Protein AF-A0AAJ1MI68-F1 (afdb_monomer_lite)

Secondary structure (DSSP, 8-state):
--PPPEEEEEEESSSHHHHHHHHHHHHHHHHHHGGG-EEEEEEE---TTS-THHHHHHHHHT-SEEEE--SS--HHHHHHHHHHHHHHS--

Foldseek 3Di:
DDQQAEEEEEEECPDVVVLVVVVVVQVVVCVVCPSNYHYDYDYDDPPPDDPSLPPVLVSVLRHPHYHYDCVPDPPVNVVSVVVSCVVRPPD

Radius of gyration: 13.63 Å; chains: 1; bounding box: 33×25×37 Å

Structure (mmCIF, N/CA/C/O backbone):
data_AF-A0AAJ1MI68-F1
#
_entry.id   AF-A0AAJ1MI68-F1
#
loop_
_atom_site.group_PDB
_atom_site.id
_atom_site.type_symbol
_atom_site.label_atom_id
_atom_site.label_alt_id
_atom_site.label_comp_id
_atom_site.label_asym_id
_atom_site.label_entity_id
_atom_site.label_seq_id
_atom_site.pdbx_PDB_ins_code
_atom_site.Cartn_x
_atom_site.Cartn_y
_atom_site.Cartn_z
_atom_site.occupancy
_atom_site.B_iso_or_equiv
_atom_site.auth_seq_id
_atom_site.auth_comp_id
_atom_site.auth_asym_id
_atom_site.auth_atom_id
_atom_site.pdbx_PDB_model_num
ATOM 1 N N . MET A 1 1 ? -11.398 -10.105 21.298 1.00 41.72 1 MET A N 1
ATOM 2 C CA . MET A 1 1 ? -10.663 -8.859 20.994 1.00 41.72 1 MET A CA 1
ATOM 3 C C . MET A 1 1 ? -10.960 -8.547 19.542 1.00 41.72 1 MET A C 1
ATOM 5 O O . MET A 1 1 ? -10.754 -9.431 18.730 1.00 41.72 1 MET A O 1
ATOM 9 N N . THR A 1 2 ? -11.539 -7.393 19.219 1.00 55.47 2 THR A N 1
ATOM 10 C CA . THR A 1 2 ? -11.735 -7.003 17.814 1.00 55.47 2 THR A CA 1
ATOM 11 C C . THR A 1 2 ? -10.376 -6.604 17.252 1.00 55.47 2 THR A C 1
ATOM 13 O O . THR A 1 2 ? -9.761 -5.669 17.774 1.00 55.47 2 THR A O 1
ATOM 16 N N . GLU A 1 3 ? -9.876 -7.345 16.267 1.00 75.06 3 GLU A N 1
ATOM 17 C CA . GLU A 1 3 ? -8.654 -6.976 15.553 1.00 75.06 3 GLU A CA 1
ATOM 18 C C . GLU A 1 3 ? -8.843 -5.608 14.886 1.00 75.06 3 GLU A C 1
ATOM 20 O O . GLU A 1 3 ? -9.955 -5.222 14.524 1.00 75.06 3 GLU A O 1
ATOM 25 N N . THR A 1 4 ? -7.772 -4.816 14.825 1.00 84.56 4 THR A N 1
ATOM 26 C CA . THR A 1 4 ? -7.825 -3.510 14.159 1.00 84.56 4 THR A CA 1
ATOM 27 C C . THR A 1 4 ? -7.778 -3.755 12.651 1.00 84.56 4 THR A C 1
ATOM 29 O O . THR A 1 4 ? -6.828 -4.410 12.219 1.00 84.56 4 THR A O 1
ATOM 32 N N . PRO A 1 5 ? -8.735 -3.231 11.862 1.00 88.38 5 PRO A N 1
ATOM 33 C CA . PRO A 1 5 ? -8.728 -3.350 10.406 1.00 88.38 5 PRO A CA 1
ATOM 34 C C . PRO A 1 5 ? -7.373 -2.980 9.804 1.00 88.38 5 PRO A C 1
ATOM 36 O O . PRO A 1 5 ? -6.789 -1.963 10.194 1.00 88.38 5 PRO A O 1
ATOM 39 N N . GLN A 1 6 ? -6.876 -3.774 8.855 1.00 89.12 6 GLN A N 1
ATOM 40 C CA . GLN A 1 6 ? -5.599 -3.518 8.183 1.00 89.12 6 GLN A CA 1
ATOM 41 C C . GLN A 1 6 ? -5.805 -2.974 6.768 1.00 89.12 6 GLN A C 1
ATOM 43 O O . GLN A 1 6 ? -6.673 -3.434 6.021 1.00 89.12 6 GLN A O 1
ATOM 48 N N . ALA A 1 7 ? -4.990 -1.985 6.408 1.00 89.12 7 ALA A N 1
ATOM 49 C CA . ALA A 1 7 ? -4.879 -1.438 5.067 1.00 89.12 7 ALA A CA 1
ATOM 50 C C . ALA A 1 7 ? -3.465 -1.664 4.535 1.00 89.12 7 ALA A C 1
ATOM 52 O O . ALA A 1 7 ? -2.509 -1.081 5.044 1.00 89.12 7 ALA A O 1
ATOM 53 N N . PHE A 1 8 ? -3.341 -2.464 3.485 1.00 87.62 8 PHE A N 1
ATOM 54 C CA . PHE A 1 8 ? -2.071 -2.720 2.822 1.00 87.62 8 PHE A CA 1
ATOM 55 C C . PHE A 1 8 ? -1.709 -1.563 1.892 1.00 87.62 8 PHE A C 1
ATOM 57 O O . PHE A 1 8 ? -2.499 -1.217 1.012 1.00 87.62 8 PHE A O 1
ATOM 64 N N . VAL A 1 9 ? -0.535 -0.959 2.073 1.00 89.19 9 VAL A N 1
ATOM 65 C CA . VAL A 1 9 ? -0.061 0.186 1.284 1.00 89.19 9 VAL A CA 1
ATOM 66 C C . VAL A 1 9 ? 1.140 -0.235 0.443 1.00 89.19 9 VAL A C 1
ATOM 68 O O . VAL A 1 9 ? 2.273 -0.185 0.911 1.00 89.19 9 VAL A O 1
ATOM 71 N N . ALA A 1 10 ? 0.897 -0.637 -0.803 1.00 86.12 10 ALA A N 1
ATOM 72 C CA . ALA A 1 10 ? 1.929 -1.083 -1.735 1.00 86.12 10 ALA A CA 1
ATOM 73 C C . ALA A 1 10 ? 2.515 0.085 -2.542 1.00 86.12 10 ALA A C 1
ATOM 75 O O . ALA A 1 10 ? 1.766 0.891 -3.100 1.00 86.12 10 ALA A O 1
ATOM 76 N N . TYR A 1 11 ? 3.841 0.162 -2.652 1.00 84.81 11 TYR A N 1
ATOM 77 C CA . TYR A 1 11 ? 4.524 1.183 -3.457 1.00 84.81 11 TYR A CA 1
ATOM 78 C C . TYR A 1 11 ? 5.895 0.717 -3.958 1.00 84.81 11 TYR A C 1
ATOM 80 O O . TYR A 1 11 ? 6.478 -0.211 -3.413 1.00 84.81 11 TYR A O 1
ATOM 88 N N . SER A 1 12 ? 6.414 1.352 -5.011 1.00 82.44 12 SER A N 1
ATOM 89 C CA . SER A 1 12 ? 7.697 0.995 -5.640 1.00 82.44 12 SER A CA 1
ATOM 90 C C . SER A 1 12 ? 8.908 1.602 -4.924 1.00 82.44 12 SER A C 1
ATOM 92 O O . SER A 1 12 ? 8.877 2.782 -4.578 1.00 82.44 12 SER A O 1
ATOM 94 N N . SER A 1 13 ? 10.004 0.842 -4.799 1.00 82.19 13 SER A N 1
ATOM 95 C CA . SER A 1 13 ? 11.304 1.351 -4.324 1.00 82.19 13 SER A CA 1
ATOM 96 C C . SER A 1 13 ? 12.160 2.025 -5.401 1.00 82.19 13 SER A C 1
ATOM 98 O O . SER A 1 13 ? 13.248 2.525 -5.113 1.00 82.19 13 SER A O 1
ATOM 100 N N . ARG A 1 14 ? 11.696 2.060 -6.662 1.00 82.25 14 ARG A N 1
ATOM 101 C CA . ARG A 1 14 ? 12.472 2.618 -7.790 1.00 82.25 14 ARG A CA 1
ATOM 102 C C . ARG A 1 14 ? 12.828 4.094 -7.616 1.00 82.25 14 ARG A C 1
ATOM 104 O O . ARG A 1 14 ? 13.856 4.531 -8.125 1.00 82.25 14 ARG A O 1
ATOM 111 N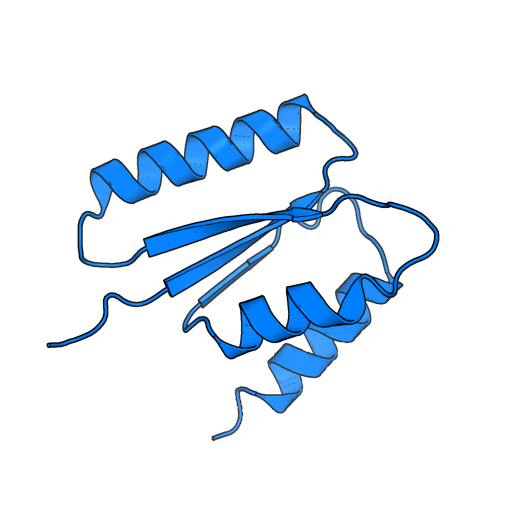 N . ASP A 1 15 ? 11.983 4.846 -6.919 1.00 85.75 15 ASP A N 1
ATOM 112 C CA . ASP A 1 15 ? 12.235 6.233 -6.545 1.00 85.75 15 ASP A CA 1
ATOM 113 C C . ASP A 1 15 ? 12.267 6.335 -5.023 1.00 85.75 15 ASP A C 1
ATOM 115 O O . ASP A 1 15 ? 11.233 6.302 -4.354 1.00 85.75 15 ASP A O 1
ATOM 119 N N . SER A 1 16 ? 13.474 6.466 -4.479 1.00 86.56 16 SER A N 1
ATOM 120 C CA . SER A 1 16 ? 13.695 6.504 -3.035 1.00 86.56 16 SER A CA 1
ATOM 121 C C . SER A 1 16 ? 13.005 7.686 -2.356 1.00 86.56 16 SER A C 1
ATOM 123 O O . SER A 1 16 ? 12.571 7.554 -1.213 1.00 86.56 16 SER A O 1
ATOM 125 N N . LYS A 1 17 ? 12.834 8.823 -3.049 1.00 90.00 17 LYS A N 1
ATOM 126 C CA . LYS A 1 17 ? 12.120 9.980 -2.490 1.00 90.00 17 LYS A CA 1
ATOM 127 C C . LYS A 1 17 ? 10.625 9.712 -2.407 1.00 90.00 17 LYS A C 1
ATOM 129 O O . LYS A 1 17 ? 9.994 10.088 -1.421 1.00 90.00 17 LYS A O 1
ATOM 134 N N . LEU A 1 18 ? 10.056 9.076 -3.431 1.00 87.38 18 LEU A N 1
ATOM 135 C CA . LEU A 1 18 ? 8.647 8.684 -3.420 1.00 87.38 18 LEU A CA 1
ATOM 136 C C . LEU A 1 18 ? 8.379 7.625 -2.341 1.00 87.38 18 LEU A C 1
ATOM 138 O O . LEU A 1 18 ? 7.428 7.769 -1.573 1.00 87.38 18 LEU A O 1
ATOM 142 N N . ALA A 1 19 ? 9.246 6.617 -2.230 1.00 88.62 19 ALA A N 1
ATOM 143 C CA . ALA A 1 19 ? 9.167 5.589 -1.194 1.00 88.62 19 ALA A CA 1
ATOM 144 C C . ALA A 1 19 ? 9.222 6.190 0.224 1.00 88.62 19 ALA A C 1
ATOM 146 O O . ALA A 1 19 ? 8.368 5.899 1.067 1.00 88.62 19 ALA A O 1
ATOM 147 N N . GLU A 1 20 ? 10.168 7.101 0.475 1.00 92.94 20 GLU A N 1
ATOM 148 C CA . GLU A 1 20 ? 10.289 7.809 1.755 1.00 92.94 20 GLU A CA 1
ATOM 149 C C . GLU A 1 20 ? 9.049 8.663 2.061 1.00 92.94 20 GLU A C 1
ATOM 151 O O . GLU A 1 20 ? 8.552 8.678 3.197 1.00 92.94 20 GLU A O 1
ATOM 156 N N . LEU A 1 21 ? 8.512 9.350 1.047 1.00 93.88 21 LEU A N 1
ATOM 157 C CA . LEU A 1 21 ? 7.309 10.168 1.178 1.00 93.88 21 LEU A CA 1
ATOM 158 C C . LEU A 1 21 ? 6.097 9.321 1.584 1.00 93.88 21 LEU A C 1
ATOM 160 O O . LEU A 1 21 ? 5.365 9.706 2.502 1.00 93.88 21 LEU A O 1
ATOM 164 N N . ILE A 1 22 ? 5.901 8.171 0.935 1.00 91.62 22 ILE A N 1
ATOM 165 C CA . ILE A 1 22 ? 4.790 7.256 1.224 1.00 91.62 22 ILE A CA 1
ATOM 166 C C . ILE A 1 22 ? 4.942 6.661 2.625 1.00 91.62 22 ILE A C 1
ATOM 168 O O . ILE A 1 22 ? 4.005 6.750 3.422 1.00 91.62 22 ILE A O 1
ATOM 172 N N . SER A 1 23 ? 6.126 6.152 2.973 1.00 92.56 23 SER A N 1
ATOM 173 C CA . SER A 1 23 ? 6.412 5.603 4.307 1.00 92.56 23 SER A CA 1
ATOM 174 C C . SER A 1 23 ? 6.161 6.633 5.421 1.00 92.56 23 SER A C 1
ATOM 176 O O . SER A 1 23 ? 5.464 6.370 6.409 1.00 92.56 23 SER A O 1
ATOM 178 N N . THR A 1 24 ? 6.614 7.874 5.218 1.00 95.25 24 THR A N 1
ATOM 179 C CA . THR A 1 24 ? 6.352 8.987 6.144 1.00 95.25 24 THR A CA 1
ATOM 180 C C . THR A 1 24 ? 4.858 9.316 6.237 1.00 95.25 24 THR A C 1
ATOM 182 O O . THR A 1 24 ? 4.347 9.629 7.320 1.00 95.25 24 THR A O 1
ATOM 185 N N . GLY A 1 25 ? 4.140 9.259 5.115 1.00 94.62 25 GLY A N 1
ATOM 186 C CA . GLY A 1 25 ? 2.692 9.448 5.052 1.00 94.62 25 GLY A CA 1
ATOM 187 C C . GLY A 1 25 ? 1.934 8.398 5.864 1.00 94.62 25 GLY A C 1
ATOM 188 O O . GLY A 1 25 ? 1.089 8.759 6.687 1.00 94.62 25 GLY A O 1
ATOM 189 N N . VAL A 1 26 ? 2.298 7.125 5.709 1.00 94.31 26 VAL A N 1
ATOM 190 C CA . VAL A 1 26 ? 1.744 5.994 6.470 1.00 94.31 26 VAL A CA 1
ATOM 191 C C . VAL A 1 26 ? 1.964 6.180 7.971 1.00 94.31 26 VAL A C 1
ATOM 193 O O . VAL A 1 26 ? 1.014 6.103 8.754 1.00 94.31 26 VAL A O 1
ATOM 196 N N . ALA A 1 27 ? 3.180 6.544 8.388 1.00 94.31 27 ALA A N 1
ATOM 197 C CA . ALA A 1 27 ? 3.481 6.801 9.796 1.00 94.31 27 ALA A CA 1
ATOM 198 C C . ALA A 1 27 ? 2.627 7.944 10.382 1.00 94.31 27 ALA A C 1
ATOM 200 O O . ALA A 1 27 ? 2.132 7.851 11.512 1.00 94.31 27 ALA A O 1
ATOM 201 N N . LYS A 1 28 ? 2.419 9.026 9.620 1.00 95.50 28 LYS A N 1
ATOM 202 C CA . LYS A 1 28 ? 1.540 10.139 10.022 1.00 95.50 28 LYS A CA 1
ATOM 203 C C . LYS A 1 28 ? 0.074 9.711 10.087 1.00 95.50 28 LYS A C 1
ATOM 205 O O . LYS A 1 28 ? -0.623 10.105 11.025 1.00 95.50 28 LYS A O 1
ATOM 210 N N . ALA A 1 29 ? -0.386 8.909 9.128 1.00 92.38 29 ALA A N 1
ATOM 211 C CA . ALA A 1 29 ? -1.747 8.390 9.096 1.00 92.38 29 ALA A CA 1
ATOM 212 C C . ALA A 1 29 ? -2.025 7.538 10.337 1.00 92.38 29 ALA A C 1
ATOM 214 O O . ALA A 1 29 ? -2.932 7.881 11.096 1.00 92.38 29 ALA A O 1
ATOM 215 N N . ASN A 1 30 ? -1.183 6.538 10.620 1.00 94.00 30 ASN A N 1
ATOM 216 C CA . ASN A 1 30 ? -1.309 5.657 11.787 1.00 94.00 30 ASN A CA 1
ATOM 217 C C . ASN A 1 30 ? -1.369 6.435 13.112 1.00 94.00 30 ASN A C 1
ATOM 219 O O . ASN A 1 30 ? -2.208 6.150 13.968 1.00 94.00 30 ASN A O 1
ATOM 223 N N . ARG A 1 31 ? -0.556 7.492 13.265 1.00 92.88 31 ARG A N 1
ATOM 224 C CA . ARG A 1 31 ? -0.617 8.379 14.445 1.00 92.88 31 ARG A CA 1
ATOM 225 C C . ARG A 1 31 ? -1.950 9.122 14.574 1.00 92.88 31 ARG A C 1
ATOM 227 O O . ARG A 1 31 ? -2.395 9.367 15.691 1.00 92.88 31 ARG A O 1
ATOM 234 N N . LYS A 1 32 ? -2.572 9.502 13.455 1.00 92.56 32 LYS A N 1
ATOM 235 C CA . LYS A 1 32 ? -3.816 10.286 13.428 1.00 92.56 32 LYS A CA 1
ATOM 236 C C . LYS A 1 32 ? -5.066 9.420 13.595 1.00 92.56 32 LYS A C 1
ATOM 238 O O . LYS A 1 32 ? -6.014 9.850 14.250 1.00 92.56 32 LYS A O 1
ATOM 243 N N . VAL A 1 33 ? -5.095 8.232 12.991 1.00 89.12 33 VAL A N 1
ATOM 244 C CA . VAL A 1 33 ? -6.275 7.349 13.015 1.00 89.12 33 VAL A CA 1
ATOM 245 C C . VAL A 1 33 ? -6.349 6.466 14.264 1.00 89.12 33 VAL A C 1
ATOM 247 O O . VAL A 1 33 ? -7.446 6.043 14.640 1.00 89.12 33 VAL A O 1
ATOM 250 N N . GLY A 1 34 ? -5.222 6.234 14.947 1.00 82.94 34 GLY A N 1
ATOM 251 C CA . GLY A 1 34 ? -5.163 5.413 16.155 1.00 82.94 34 GLY A CA 1
ATOM 252 C C . GLY A 1 34 ? -5.578 3.964 15.882 1.00 82.94 34 GLY A C 1
ATOM 253 O O . GLY A 1 34 ? -5.140 3.364 14.912 1.00 82.94 34 GLY A O 1
ATOM 254 N N . LYS A 1 35 ? -6.455 3.400 16.724 1.00 84.56 35 LYS A N 1
ATOM 255 C CA . LYS A 1 35 ? -6.932 2.003 16.617 1.00 84.56 35 LYS A CA 1
ATOM 256 C C . LYS A 1 35 ? -8.093 1.798 15.629 1.00 84.56 35 LYS A C 1
ATOM 258 O O . LYS A 1 35 ? -8.772 0.782 15.702 1.00 84.56 35 LYS A O 1
ATOM 263 N N . ARG A 1 36 ? -8.394 2.777 14.766 1.00 88.31 36 ARG A N 1
ATOM 264 C CA . ARG A 1 36 ? -9.489 2.642 13.784 1.00 88.31 36 ARG A CA 1
ATOM 265 C C . ARG A 1 36 ? -9.088 1.800 12.578 1.00 88.31 36 ARG A C 1
ATOM 267 O O . ARG A 1 36 ? -9.917 1.066 12.064 1.00 88.31 36 ARG A O 1
ATOM 274 N N . ILE A 1 37 ? -7.848 1.950 12.130 1.00 90.56 37 ILE A N 1
ATOM 275 C CA . ILE A 1 37 ? -7.267 1.226 11.003 1.00 90.56 37 ILE A CA 1
ATOM 276 C C . ILE A 1 37 ? -5.747 1.274 11.146 1.00 90.56 37 ILE A C 1
ATOM 278 O O . ILE A 1 37 ? -5.209 2.276 11.625 1.00 90.56 37 ILE A O 1
ATOM 282 N N . HIS A 1 38 ? -5.068 0.206 10.751 1.00 92.12 38 HIS A N 1
ATOM 283 C CA . HIS A 1 38 ? -3.617 0.146 10.687 1.00 92.12 38 HIS A CA 1
ATOM 284 C C . HIS A 1 38 ? -3.176 0.098 9.227 1.00 92.12 38 HIS A C 1
ATOM 286 O O . HIS A 1 38 ? -3.511 -0.839 8.508 1.00 92.12 38 HIS A O 1
ATOM 292 N N . TYR A 1 39 ? -2.436 1.109 8.788 1.00 92.44 39 TYR A N 1
ATOM 293 C CA . TYR A 1 39 ? -1.813 1.128 7.472 1.00 92.44 39 TYR A CA 1
ATOM 294 C C . TYR A 1 39 ? -0.465 0.408 7.541 1.00 92.44 39 TYR A C 1
ATOM 296 O O . TYR A 1 39 ? 0.433 0.862 8.254 1.00 92.44 39 TYR A O 1
ATOM 304 N N . GLU A 1 40 ? -0.332 -0.688 6.802 1.00 91.25 40 GLU A N 1
ATOM 305 C CA . GLU A 1 40 ? 0.889 -1.487 6.694 1.00 91.25 40 GLU A CA 1
ATOM 306 C C . GLU A 1 40 ? 1.631 -1.104 5.403 1.00 91.25 40 GLU A C 1
ATOM 308 O O . GLU A 1 40 ? 1.120 -1.374 4.312 1.00 91.25 40 GLU A O 1
ATOM 313 N N . PRO A 1 41 ? 2.796 -0.436 5.484 1.00 90.56 41 PRO A N 1
ATOM 314 C CA . PRO A 1 41 ? 3.571 -0.085 4.304 1.00 90.56 41 PRO A CA 1
ATOM 315 C C . PRO A 1 41 ? 4.276 -1.320 3.742 1.00 90.56 41 PRO A C 1
ATOM 317 O O . PRO A 1 41 ? 4.931 -2.065 4.468 1.00 90.56 41 PRO A O 1
ATOM 320 N N . TRP A 1 42 ? 4.200 -1.498 2.428 1.00 87.00 42 TRP A N 1
ATOM 321 C CA . TRP A 1 42 ? 4.901 -2.552 1.716 1.00 87.00 42 TRP A CA 1
ATOM 322 C C . TRP A 1 42 ? 5.639 -1.980 0.514 1.00 87.00 42 TRP A C 1
ATOM 324 O O . TRP A 1 42 ? 5.054 -1.588 -0.498 1.00 87.00 42 TRP A O 1
ATOM 334 N N . GLU A 1 43 ? 6.957 -1.935 0.652 1.00 84.69 43 GLU A N 1
ATOM 335 C CA . GLU A 1 43 ? 7.857 -1.457 -0.380 1.00 84.69 43 GLU A CA 1
ATOM 336 C C . GLU A 1 43 ? 8.243 -2.602 -1.322 1.00 84.69 43 GLU A C 1
ATOM 338 O O . GLU A 1 43 ? 8.886 -3.582 -0.936 1.00 84.69 43 GLU A O 1
ATOM 343 N N . PHE A 1 44 ? 7.854 -2.461 -2.583 1.00 76.56 44 PHE A N 1
ATOM 344 C CA . PHE A 1 44 ? 8.205 -3.368 -3.659 1.00 76.56 44 PHE A CA 1
ATOM 345 C C . PHE A 1 44 ? 9.669 -3.166 -4.046 1.00 76.56 44 PHE A C 1
ATOM 347 O O . PHE A 1 44 ? 10.020 -2.162 -4.668 1.00 76.56 44 PHE A O 1
ATOM 354 N N . ASN A 1 45 ? 10.504 -4.153 -3.726 1.00 69.25 45 ASN A N 1
ATOM 355 C CA . ASN A 1 45 ? 11.880 -4.237 -4.197 1.00 69.25 45 ASN A CA 1
ATOM 356 C C . ASN A 1 45 ? 11.972 -5.191 -5.388 1.00 69.25 45 ASN A C 1
ATOM 358 O O . ASN A 1 45 ? 11.717 -6.382 -5.246 1.00 69.25 45 ASN A O 1
ATOM 362 N N . ASP A 1 46 ? 12.380 -4.669 -6.546 1.00 59.50 46 ASP A N 1
ATOM 363 C CA . ASP A 1 46 ? 12.529 -5.389 -7.823 1.00 59.50 46 ASP A CA 1
ATOM 364 C C . ASP A 1 46 ? 13.776 -6.309 -7.813 1.00 59.50 46 ASP A C 1
ATOM 366 O O . ASP A 1 46 ? 14.669 -6.202 -8.655 1.00 59.50 46 ASP A O 1
ATOM 370 N N . ILE A 1 47 ? 13.906 -7.177 -6.799 1.00 56.16 47 ILE A N 1
ATOM 371 C CA . ILE A 1 47 ? 14.996 -8.155 -6.723 1.00 56.16 47 ILE A CA 1
ATOM 372 C C . ILE A 1 47 ? 14.696 -9.250 -7.748 1.00 56.16 47 ILE A C 1
ATOM 374 O O . ILE A 1 47 ? 13.897 -10.156 -7.508 1.00 56.16 47 ILE A O 1
ATOM 378 N N . ALA A 1 48 ? 15.349 -9.156 -8.904 1.00 44.75 48 ALA A N 1
ATOM 379 C CA . ALA A 1 48 ? 15.292 -10.166 -9.950 1.00 44.75 48 ALA A CA 1
ATOM 380 C C . ALA A 1 48 ? 15.690 -11.545 -9.386 1.00 44.75 48 ALA A C 1
ATOM 382 O O . ALA A 1 48 ? 16.834 -11.746 -8.982 1.00 44.75 48 ALA A O 1
ATOM 383 N N . GLY A 1 49 ? 14.749 -12.495 -9.354 1.00 44.00 49 GLY A N 1
ATOM 384 C CA . GLY A 1 49 ? 15.034 -13.900 -9.029 1.00 44.00 49 GLY A CA 1
ATOM 385 C C . GLY A 1 49 ? 14.011 -14.609 -8.140 1.00 44.00 49 GLY A C 1
ATOM 386 O O . GLY A 1 49 ? 13.933 -15.832 -8.205 1.00 44.00 49 GLY A O 1
ATOM 387 N N . ASN A 1 50 ? 13.194 -13.881 -7.372 1.00 47.41 50 ASN A N 1
ATOM 388 C CA . ASN A 1 50 ? 12.061 -14.457 -6.637 1.00 47.41 50 ASN A CA 1
ATOM 389 C C . ASN A 1 50 ? 10.737 -13.982 -7.250 1.00 47.41 50 ASN A C 1
ATOM 391 O O . ASN A 1 50 ? 10.629 -12.804 -7.593 1.00 47.41 50 ASN A O 1
ATOM 395 N N . PRO A 1 51 ? 9.711 -14.844 -7.382 1.00 52.31 51 PRO A N 1
ATOM 396 C CA . PRO A 1 51 ? 8.384 -14.392 -7.773 1.00 52.31 51 PRO A CA 1
ATOM 397 C C . PRO A 1 51 ? 7.877 -13.390 -6.729 1.00 52.31 51 PRO A C 1
ATOM 399 O O . PRO A 1 51 ? 7.496 -13.763 -5.621 1.00 52.31 51 PRO A O 1
ATOM 402 N N . LEU A 1 52 ? 7.858 -12.107 -7.092 1.00 55.16 52 LEU A N 1
ATOM 403 C CA . LEU A 1 52 ? 7.305 -11.006 -6.2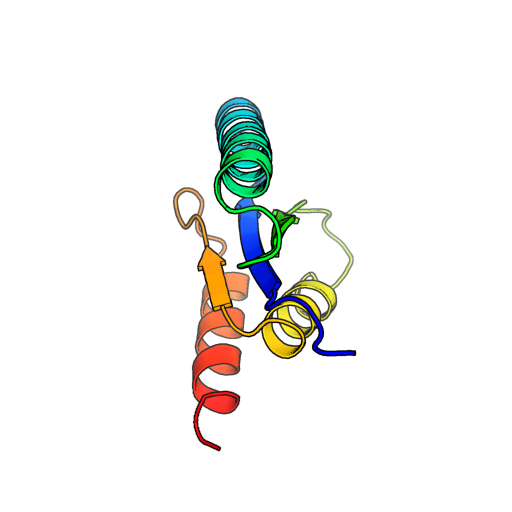86 1.00 55.16 52 LEU A CA 1
ATOM 404 C C . LEU A 1 52 ? 5.809 -11.187 -5.969 1.00 55.16 52 LEU A C 1
ATOM 406 O O . LEU A 1 52 ? 5.244 -10.474 -5.14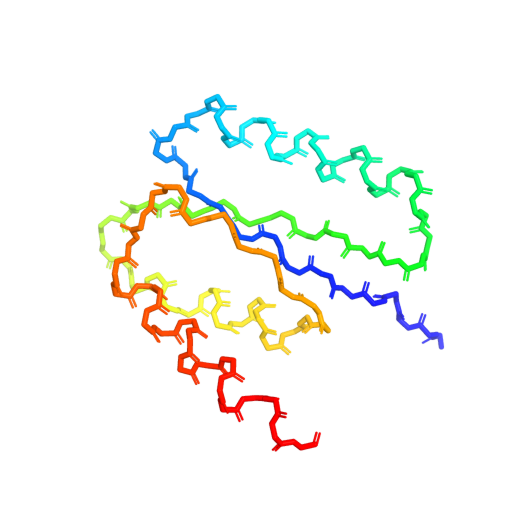6 1.00 55.16 52 LEU A O 1
ATOM 410 N N . VAL A 1 53 ? 5.195 -12.164 -6.633 1.00 57.56 53 VAL A N 1
ATOM 411 C CA . VAL A 1 53 ? 3.785 -12.532 -6.621 1.00 57.56 53 VAL A CA 1
ATOM 412 C C . VAL A 1 53 ? 3.309 -12.988 -5.238 1.00 57.56 53 VAL A C 1
ATOM 414 O O . VAL A 1 53 ? 2.226 -12.606 -4.816 1.00 57.56 53 VAL A O 1
ATOM 417 N N . SER A 1 54 ? 4.092 -13.773 -4.487 1.00 64.25 54 SER A N 1
ATOM 418 C CA . SER A 1 54 ? 3.575 -14.378 -3.240 1.00 64.25 54 SER A CA 1
ATOM 419 C C . SER A 1 54 ? 3.322 -13.352 -2.125 1.00 64.25 54 SER A C 1
ATOM 421 O O . SER A 1 54 ? 2.203 -13.297 -1.615 1.00 64.25 54 SER A O 1
ATOM 423 N N . PRO A 1 55 ? 4.283 -12.478 -1.758 1.00 70.25 55 PRO A N 1
ATOM 424 C CA . PRO A 1 55 ? 4.109 -11.607 -0.594 1.00 70.25 55 PRO A CA 1
ATOM 425 C C . PRO A 1 55 ? 3.039 -10.525 -0.789 1.00 70.25 55 PRO A C 1
ATOM 427 O O . PRO A 1 55 ? 2.356 -10.159 0.167 1.00 70.25 55 PRO A O 1
ATOM 430 N N . ILE A 1 56 ? 2.874 -10.021 -2.018 1.00 72.94 56 ILE A N 1
ATOM 431 C CA . ILE A 1 56 ? 1.867 -8.998 -2.323 1.00 72.94 56 ILE A CA 1
ATOM 432 C C . ILE A 1 56 ? 0.450 -9.576 -2.291 1.00 72.94 56 ILE A C 1
ATOM 434 O O . ILE A 1 56 ? -0.449 -8.954 -1.728 1.00 72.94 56 ILE A O 1
ATOM 438 N N 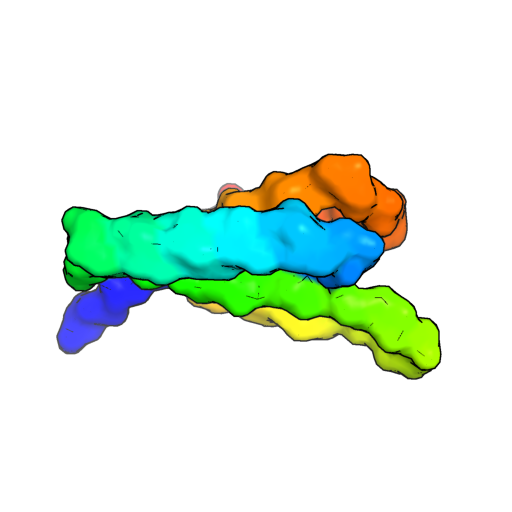. LEU A 1 57 ? 0.258 -10.785 -2.830 1.00 73.44 57 LEU A N 1
ATOM 439 C CA . LEU A 1 57 ? -1.029 -11.478 -2.786 1.00 73.44 57 LEU A CA 1
ATOM 440 C C . LEU A 1 57 ? -1.434 -11.797 -1.351 1.00 73.44 57 LEU A C 1
ATOM 442 O O . LEU A 1 57 ? -2.578 -11.563 -0.978 1.00 73.44 57 LEU A O 1
ATOM 446 N N . GLU A 1 58 ? -0.494 -12.256 -0.529 1.00 76.94 58 GLU A N 1
ATOM 447 C CA . GLU A 1 58 ? -0.761 -12.493 0.885 1.00 76.94 58 GLU A CA 1
ATOM 448 C C . GLU A 1 58 ? -1.078 -11.202 1.659 1.00 76.94 58 GLU A C 1
ATOM 450 O O . GLU A 1 58 ? -1.902 -11.214 2.570 1.00 76.94 58 GLU A O 1
ATOM 455 N N . GLY A 1 59 ? -0.426 -10.081 1.330 1.00 76.56 59 GLY A N 1
ATOM 456 C CA . GLY A 1 59 ? -0.724 -8.779 1.934 1.00 76.56 59 GLY A CA 1
ATOM 457 C C . GLY A 1 59 ? -2.131 -8.285 1.594 1.00 76.56 59 GLY A C 1
ATOM 458 O O . GLY A 1 59 ? -2.838 -7.787 2.472 1.00 76.56 59 GLY A O 1
ATOM 459 N N . ILE A 1 60 ? -2.549 -8.482 0.341 1.00 78.25 60 ILE A N 1
ATOM 460 C CA . ILE A 1 60 ? -3.908 -8.194 -0.132 1.00 78.25 60 ILE A CA 1
ATOM 461 C C . ILE A 1 60 ? -4.929 -9.090 0.574 1.00 78.25 60 ILE A C 1
ATOM 463 O O . ILE A 1 60 ? -5.923 -8.576 1.073 1.00 78.25 60 ILE A O 1
ATOM 467 N N . ASP A 1 61 ? -4.678 -10.398 0.644 1.00 79.69 61 ASP A N 1
ATOM 468 C CA . ASP A 1 61 ? -5.602 -11.376 1.236 1.00 79.69 61 ASP A CA 1
ATOM 469 C C . ASP A 1 61 ? -5.814 -11.151 2.742 1.00 79.69 61 ASP A C 1
ATOM 471 O O . ASP A 1 61 ? -6.918 -11.300 3.258 1.00 79.69 61 ASP A O 1
ATOM 475 N N . ARG A 1 62 ? -4.764 -10.718 3.451 1.00 81.25 62 ARG A N 1
ATOM 476 C CA . ARG A 1 62 ? -4.816 -10.431 4.894 1.00 81.25 62 ARG A CA 1
ATOM 477 C C . ARG A 1 62 ? -5.405 -9.059 5.246 1.00 81.25 62 ARG A C 1
ATOM 479 O O . ARG A 1 62 ? -5.604 -8.791 6.430 1.00 81.25 62 ARG A O 1
ATOM 486 N N . SER A 1 63 ? -5.657 -8.185 4.269 1.00 81.19 63 SER A N 1
ATOM 487 C CA . SER A 1 63 ? -6.058 -6.795 4.522 1.00 81.19 63 SER A CA 1
ATOM 488 C C . SER A 1 63 ? -7.490 -6.509 4.089 1.00 81.19 63 SER A C 1
ATOM 490 O O . SER A 1 63 ? -7.915 -6.873 2.998 1.00 81.19 63 SER A O 1
ATOM 492 N N . GLU A 1 64 ? -8.228 -5.754 4.906 1.00 84.69 64 GLU A N 1
ATOM 493 C CA . GLU A 1 64 ? -9.574 -5.290 4.541 1.00 84.69 64 GLU A CA 1
ATOM 494 C C . GLU A 1 64 ? -9.531 -4.244 3.414 1.00 84.69 64 GLU A C 1
ATOM 496 O O . GLU A 1 64 ? -10.458 -4.129 2.604 1.00 84.69 64 GLU A O 1
ATOM 501 N N . TYR A 1 65 ? -8.442 -3.473 3.349 1.00 83.00 65 TYR A N 1
ATOM 502 C CA . TYR A 1 65 ? -8.257 -2.403 2.376 1.00 83.00 65 TYR A CA 1
ATOM 503 C C . TYR A 1 65 ? -6.892 -2.501 1.696 1.00 83.00 65 TYR A C 1
ATOM 505 O O . TYR A 1 65 ? -5.908 -2.927 2.295 1.00 83.00 65 TYR A O 1
ATOM 513 N N . VAL A 1 66 ? -6.825 -2.043 0.446 1.00 82.81 66 VAL A N 1
ATOM 514 C CA . VAL A 1 66 ? -5.589 -1.972 -0.340 1.00 82.81 66 VAL A CA 1
ATOM 515 C C . VAL A 1 66 ? -5.442 -0.565 -0.905 1.00 82.81 66 VAL A C 1
ATOM 517 O O . VAL A 1 66 ? -6.387 -0.010 -1.470 1.00 82.81 66 VAL A O 1
ATOM 520 N N . VAL A 1 67 ? -4.248 -0.002 -0.761 1.00 81.94 67 VAL A N 1
ATOM 521 C CA . VAL A 1 67 ? -3.801 1.266 -1.336 1.00 81.94 67 VAL A CA 1
ATOM 522 C C . VAL A 1 67 ? -2.550 0.958 -2.152 1.00 81.94 67 VAL A C 1
ATOM 524 O O . VAL A 1 67 ? -1.607 0.382 -1.624 1.00 81.94 67 VAL A O 1
ATOM 527 N N . ALA A 1 68 ? -2.532 1.319 -3.432 1.00 80.62 68 ALA A N 1
ATOM 528 C CA . ALA A 1 68 ? -1.397 1.047 -4.309 1.00 80.62 68 ALA A CA 1
ATOM 529 C C . ALA A 1 68 ? -0.939 2.327 -5.014 1.00 80.62 68 ALA A C 1
ATOM 531 O O . ALA A 1 68 ? -1.738 2.976 -5.693 1.00 80.62 68 ALA A O 1
ATOM 532 N N . ASP A 1 69 ? 0.341 2.675 -4.869 1.00 77.94 69 ASP A N 1
ATOM 533 C CA . ASP A 1 69 ? 0.990 3.670 -5.722 1.00 77.94 69 ASP A CA 1
ATOM 534 C C . ASP A 1 69 ? 1.345 3.030 -7.073 1.00 77.94 69 ASP A C 1
ATOM 536 O O . ASP A 1 69 ? 2.100 2.060 -7.142 1.00 77.94 69 ASP A O 1
ATOM 540 N N . ILE A 1 70 ? 0.777 3.574 -8.151 1.00 73.94 70 ILE A N 1
ATOM 541 C CA . ILE A 1 70 ? 0.958 3.084 -9.528 1.00 73.94 70 ILE A CA 1
ATOM 542 C C . ILE A 1 70 ? 1.887 3.983 -10.355 1.00 73.94 70 ILE A C 1
ATOM 544 O O . ILE A 1 70 ? 1.906 3.879 -11.582 1.00 73.94 70 ILE A O 1
ATOM 548 N N . THR A 1 71 ? 2.653 4.868 -9.704 1.00 76.69 71 THR A N 1
ATOM 549 C CA . THR A 1 71 ? 3.543 5.831 -10.376 1.00 76.69 71 THR A CA 1
ATOM 550 C C . THR A 1 71 ? 4.586 5.114 -11.235 1.00 76.69 71 THR A C 1
ATOM 552 O O . THR A 1 71 ? 4.853 5.512 -12.368 1.00 76.69 71 THR A O 1
ATOM 555 N N . TYR A 1 72 ? 5.121 4.001 -10.731 1.00 67.81 72 TYR A N 1
ATOM 556 C CA . TYR A 1 72 ? 5.987 3.100 -11.485 1.00 67.81 72 TYR A CA 1
ATOM 557 C C . TYR A 1 72 ? 5.273 1.765 -11.684 1.00 67.81 72 TYR A C 1
ATOM 559 O O . TYR A 1 72 ? 5.311 0.890 -10.822 1.00 67.81 72 TYR A O 1
ATOM 567 N N . LEU A 1 73 ? 4.615 1.609 -12.834 1.00 59.78 73 LEU A N 1
ATOM 568 C CA . LEU A 1 73 ? 3.917 0.373 -13.177 1.00 59.78 73 LEU A CA 1
ATOM 569 C C . LEU A 1 73 ? 4.915 -0.769 -13.390 1.00 59.78 73 LEU A C 1
ATOM 571 O O . LEU A 1 73 ? 5.764 -0.725 -14.283 1.00 59.78 73 LEU A O 1
ATOM 575 N N . ASN A 1 74 ? 4.742 -1.841 -12.626 1.00 65.31 74 ASN A N 1
ATOM 576 C CA . ASN A 1 74 ? 5.151 -3.168 -13.055 1.00 65.31 74 ASN A CA 1
ATOM 577 C C . ASN A 1 74 ? 3.898 -3.869 -13.600 1.00 65.31 74 ASN A C 1
ATOM 579 O O . ASN A 1 74 ? 3.054 -4.315 -12.828 1.00 65.31 74 ASN A O 1
ATOM 583 N N . LEU A 1 75 ? 3.746 -3.908 -14.929 1.00 60.53 75 LEU A N 1
ATOM 584 C CA . LEU A 1 75 ? 2.558 -4.449 -15.611 1.00 60.53 75 LEU A CA 1
ATOM 585 C C . LEU A 1 75 ? 2.208 -5.878 -15.168 1.00 60.53 75 LEU A C 1
ATOM 587 O O . LEU A 1 75 ? 1.027 -6.192 -15.045 1.00 60.53 75 LEU A O 1
ATOM 591 N N . ASN A 1 76 ? 3.214 -6.707 -14.870 1.00 60.66 76 ASN A N 1
ATOM 592 C CA . ASN A 1 76 ? 2.998 -8.070 -14.381 1.00 60.66 76 ASN A CA 1
ATOM 593 C C . ASN A 1 76 ? 2.351 -8.054 -12.987 1.00 60.66 76 ASN A C 1
ATOM 595 O O . ASN A 1 76 ? 1.335 -8.703 -12.767 1.00 60.66 76 ASN A O 1
ATOM 599 N N . VAL A 1 77 ? 2.875 -7.227 -12.079 1.00 62.25 77 VAL A N 1
ATOM 600 C CA . VAL A 1 77 ? 2.357 -7.084 -10.708 1.00 62.25 77 VAL A CA 1
ATOM 601 C C . VAL A 1 77 ? 0.962 -6.453 -10.708 1.00 62.25 77 VAL A C 1
ATOM 603 O O . VAL A 1 77 ? 0.076 -6.901 -9.991 1.00 62.25 77 VAL A O 1
ATOM 606 N N . VAL A 1 78 ? 0.727 -5.440 -11.543 1.00 66.38 78 VAL A N 1
ATOM 607 C CA . VAL A 1 78 ? -0.578 -4.762 -11.648 1.00 66.38 78 VAL A CA 1
ATOM 608 C C . VAL A 1 78 ? -1.660 -5.716 -12.148 1.00 66.38 78 VAL A C 1
ATOM 610 O O . VAL A 1 78 ? -2.772 -5.707 -11.620 1.00 66.38 78 VAL A O 1
ATOM 613 N N . TYR A 1 79 ? -1.335 -6.557 -13.134 1.00 66.69 79 TYR A N 1
ATOM 614 C CA . TYR A 1 79 ? -2.246 -7.585 -13.629 1.00 66.69 79 TYR A CA 1
ATOM 615 C C . TYR A 1 79 ? -2.627 -8.575 -12.522 1.00 66.69 79 TYR A C 1
ATOM 617 O O . TYR A 1 79 ? -3.808 -8.853 -12.322 1.00 66.69 79 TYR A O 1
ATOM 625 N N . GLU A 1 80 ? -1.647 -9.067 -11.768 1.00 63.16 80 GLU A N 1
ATOM 626 C CA . GLU A 1 80 ? -1.860 -10.051 -10.703 1.00 63.16 80 GLU A CA 1
ATOM 627 C C . GLU A 1 80 ? -2.630 -9.473 -9.511 1.00 63.16 80 GLU A C 1
ATOM 629 O O . GLU A 1 80 ? -3.548 -10.117 -9.005 1.00 63.16 80 GLU A O 1
ATOM 634 N N . VAL A 1 81 ? -2.322 -8.238 -9.107 1.00 66.56 81 VAL A N 1
ATOM 635 C CA . VAL A 1 81 ? -3.073 -7.501 -8.079 1.00 66.56 81 VAL A CA 1
ATOM 636 C C . VAL A 1 81 ? -4.516 -7.285 -8.527 1.00 66.56 81 VAL A C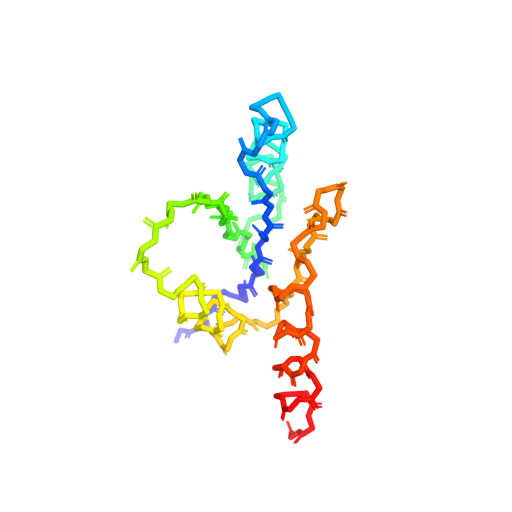 1
ATOM 638 O O . VAL A 1 81 ? -5.444 -7.557 -7.767 1.00 66.56 81 VAL A O 1
ATOM 641 N N . GLY A 1 82 ? -4.727 -6.849 -9.772 1.00 66.12 82 GLY A N 1
ATOM 642 C CA . GLY A 1 82 ? -6.066 -6.690 -10.337 1.00 66.12 82 GLY A CA 1
ATOM 643 C C . GLY A 1 82 ? -6.843 -8.008 -10.371 1.00 66.12 82 GLY A C 1
ATOM 644 O O . GLY A 1 82 ? -8.012 -8.051 -9.984 1.00 66.12 82 GLY A O 1
ATOM 645 N N . PHE A 1 83 ? -6.181 -9.095 -10.765 1.00 66.50 83 PHE A N 1
ATOM 646 C CA . PHE A 1 83 ? -6.755 -10.438 -10.773 1.00 66.50 83 PHE A CA 1
ATOM 647 C C . PHE A 1 83 ? -7.134 -10.913 -9.361 1.00 66.50 83 PHE A C 1
ATOM 649 O O . PHE A 1 83 ? -8.236 -11.423 -9.160 1.00 66.50 83 PHE A O 1
ATOM 656 N N . ALA A 1 84 ? -6.267 -10.704 -8.370 1.00 63.84 84 ALA A N 1
ATOM 657 C CA . ALA A 1 84 ? -6.506 -11.097 -6.984 1.00 63.84 84 ALA A CA 1
ATOM 658 C C . ALA A 1 84 ? -7.629 -10.292 -6.322 1.00 63.84 84 ALA A C 1
ATOM 660 O O . ALA A 1 84 ? -8.519 -10.877 -5.707 1.00 63.84 84 ALA A O 1
ATOM 661 N N . ILE A 1 85 ? -7.657 -8.969 -6.521 1.00 66.88 85 ILE A N 1
ATOM 662 C CA . ILE A 1 85 ? -8.760 -8.111 -6.062 1.00 66.88 85 ILE A CA 1
ATOM 663 C C . ILE A 1 85 ? -10.085 -8.564 -6.688 1.00 66.88 85 ILE A C 1
ATOM 665 O O . ILE A 1 85 ? -11.092 -8.668 -5.986 1.00 66.88 85 ILE A O 1
ATOM 669 N N . GLY A 1 86 ? -10.088 -8.86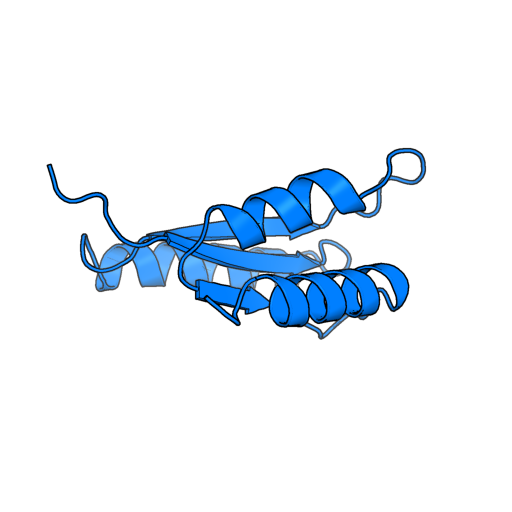6 -7.991 1.00 64.25 86 GLY A N 1
ATOM 670 C CA . GLY A 1 86 ? -11.271 -9.370 -8.690 1.00 64.25 86 GLY A CA 1
ATOM 671 C C . GLY A 1 86 ? -11.765 -10.717 -8.155 1.00 64.25 86 GLY A C 1
ATOM 672 O O . GLY A 1 86 ? -12.969 -10.967 -8.144 1.00 64.25 86 GLY A O 1
ATOM 673 N N . ARG A 1 87 ? -10.854 -11.566 -7.668 1.00 65.81 87 ARG A N 1
ATOM 674 C CA . ARG A 1 87 ? -11.170 -12.898 -7.138 1.00 65.81 87 ARG A CA 1
ATOM 675 C C . ARG A 1 87 ? -11.604 -12.892 -5.669 1.00 65.81 87 ARG A C 1
ATOM 677 O O . ARG A 1 87 ? -12.457 -13.694 -5.313 1.00 65.81 87 ARG A O 1
ATOM 684 N N . SER A 1 88 ? -11.050 -12.007 -4.836 1.00 58.62 88 SER A N 1
ATOM 685 C CA . SER A 1 88 ? -11.279 -12.005 -3.379 1.00 58.62 88 SER A CA 1
ATOM 686 C C . SER A 1 88 ? -12.358 -11.023 -2.894 1.00 58.62 88 SER A C 1
ATOM 688 O O . SER A 1 88 ? -12.696 -11.045 -1.717 1.00 58.62 88 SER A O 1
ATOM 690 N N . LYS A 1 89 ? -12.942 -10.175 -3.761 1.00 51.56 89 LYS A N 1
ATOM 691 C CA . LYS A 1 89 ? -14.047 -9.256 -3.383 1.00 51.56 89 LYS A CA 1
ATOM 692 C C . LYS A 1 89 ? -15.463 -9.732 -3.739 1.00 51.56 89 LYS A C 1
ATOM 694 O O . LYS A 1 89 ? -16.409 -8.958 -3.616 1.00 51.56 89 LYS A O 1
ATOM 699 N N . THR A 1 90 ? -15.633 -10.983 -4.162 1.00 39.72 90 THR A N 1
ATOM 700 C CA . THR A 1 90 ? -16.963 -11.598 -4.332 1.00 39.72 90 THR A CA 1
ATOM 701 C C . THR A 1 90 ? -17.160 -12.710 -3.305 1.00 39.72 90 THR A C 1
ATOM 703 O O . THR A 1 90 ? -16.951 -13.883 -3.593 1.00 39.72 90 THR A O 1
ATOM 706 N N . GLY A 1 91 ? -17.540 -12.324 -2.087 1.00 36.81 91 GLY A N 1
ATOM 707 C CA . GLY A 1 91 ? -17.876 -13.233 -0.990 1.00 36.81 91 GLY A CA 1
ATOM 708 C C . GLY A 1 91 ? -18.399 -12.471 0.208 1.00 36.81 91 GLY A C 1
ATOM 709 O O . GLY A 1 91 ? -17.558 -11.838 0.876 1.00 36.81 91 GLY A O 1
#

pLDDT: mean 76.1, std 15.07, range [36.81, 95.5]

Sequence (91 aa):
MTETPQAFVAYSSRDSKLAELISTGVAKANRKVGKRIHYEPWEFNDIAGNPLVSPILEGIDRSEYVVADITYLNLNVVYEVGFAIGRSKTG